Protein AF-A0A496RP56-F1 (afdb_monomer_lite)

Structure (mmCIF, N/CA/C/O backbone):
data_AF-A0A496RP56-F1
#
_entry.id   AF-A0A496RP56-F1
#
loop_
_atom_site.group_PDB
_atom_site.id
_atom_site.type_symbol
_atom_site.label_atom_id
_atom_site.label_alt_id
_atom_site.label_comp_id
_atom_site.label_asym_id
_atom_site.label_entity_id
_atom_site.label_seq_id
_atom_site.pdbx_PDB_ins_code
_atom_site.Cartn_x
_atom_site.Cartn_y
_atom_site.Cartn_z
_atom_site.occupancy
_atom_site.B_iso_or_equiv
_atom_site.auth_seq_id
_atom_site.auth_comp_id
_atom_site.auth_asym_id
_atom_site.auth_atom_id
_atom_site.pdbx_PDB_model_num
ATOM 1 N N . MET A 1 1 ? -44.751 47.393 17.159 1.00 53.16 1 MET A N 1
ATOM 2 C CA . MET A 1 1 ? -44.136 46.845 15.933 1.00 53.16 1 MET A CA 1
ATOM 3 C C . MET A 1 1 ? -42.684 46.521 16.233 1.00 53.16 1 MET A C 1
ATOM 5 O O . MET A 1 1 ? -41.902 47.445 16.385 1.00 53.16 1 MET A O 1
ATOM 9 N N . ASN A 1 2 ? -42.343 45.242 16.376 1.00 41.72 2 ASN A N 1
ATOM 10 C CA . ASN A 1 2 ? -41.096 44.731 15.819 1.00 41.72 2 ASN A CA 1
ATOM 11 C C . ASN A 1 2 ? -41.231 43.222 15.614 1.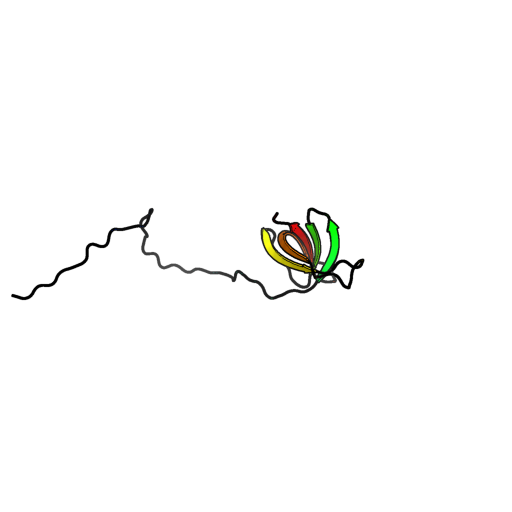00 41.72 2 ASN A C 1
ATOM 13 O O . ASN A 1 2 ? -41.486 42.452 16.535 1.00 41.72 2 ASN A O 1
ATOM 17 N N . SER A 1 3 ? -41.162 42.889 14.340 1.00 63.72 3 SER A N 1
ATOM 18 C CA . SER A 1 3 ? -41.023 41.599 13.693 1.00 63.72 3 SER A CA 1
ATOM 19 C C . SER A 1 3 ? -39.815 40.821 14.202 1.00 63.72 3 SER A C 1
ATOM 21 O O . SER A 1 3 ? -38.729 41.386 14.295 1.00 63.72 3 SER A O 1
ATOM 23 N N . GLN A 1 4 ? -39.979 39.512 14.402 1.00 52.75 4 GLN A N 1
ATOM 24 C CA . GLN A 1 4 ? -38.901 38.555 14.170 1.00 52.75 4 GLN A CA 1
ATOM 25 C C . GLN A 1 4 ? -39.463 37.328 13.451 1.00 52.75 4 GLN A C 1
ATOM 27 O O . GLN A 1 4 ? -40.231 36.529 13.980 1.00 52.75 4 GLN A O 1
ATOM 32 N N . GLU A 1 5 ? -39.115 37.299 12.177 1.00 59.47 5 GLU A N 1
ATOM 33 C CA . GLU A 1 5 ? -39.369 36.288 11.173 1.00 59.47 5 GLU A CA 1
ATOM 34 C C . GLU A 1 5 ? -38.325 35.161 11.283 1.00 59.47 5 GLU A C 1
ATOM 36 O O . GLU A 1 5 ? -37.205 35.385 11.748 1.00 59.47 5 GLU A O 1
ATOM 41 N N . SER A 1 6 ? -38.664 34.007 10.701 1.00 54.44 6 SER A N 1
ATOM 42 C CA . SER A 1 6 ? -37.743 32.972 10.195 1.00 54.44 6 SER A CA 1
ATOM 43 C C . SER A 1 6 ? -37.118 32.022 11.235 1.00 54.44 6 SER A C 1
ATOM 45 O O . SER A 1 6 ? -36.739 32.410 12.329 1.00 54.44 6 SER A O 1
ATOM 47 N N . SER A 1 7 ? -36.969 30.723 10.972 1.00 56.47 7 SER A N 1
ATOM 48 C CA . SER A 1 7 ? -36.834 30.015 9.696 1.00 56.47 7 SER A CA 1
ATOM 49 C C . SER A 1 7 ? -37.294 28.554 9.875 1.00 56.47 7 SER A C 1
ATOM 51 O O . SER A 1 7 ? -36.887 27.894 10.834 1.00 56.47 7 SER A O 1
ATOM 53 N N . SER A 1 8 ? -38.158 28.041 8.989 1.00 67.94 8 SER A N 1
ATOM 54 C CA . SER A 1 8 ? -38.611 26.642 9.013 1.00 67.94 8 SER A CA 1
ATOM 55 C C . SER A 1 8 ? -37.581 25.741 8.331 1.00 67.94 8 SER A C 1
ATOM 57 O O . SER A 1 8 ? -37.605 25.543 7.116 1.00 67.94 8 SER A O 1
ATOM 59 N N . TYR A 1 9 ? -36.652 25.199 9.112 1.00 65.19 9 TYR A N 1
ATOM 60 C CA . TYR A 1 9 ? -35.691 24.221 8.612 1.00 65.19 9 TYR A CA 1
ATOM 61 C C . TYR A 1 9 ? -36.332 22.829 8.550 1.00 65.19 9 TYR A C 1
ATOM 63 O O . TYR A 1 9 ? -36.647 22.238 9.582 1.00 65.19 9 TYR A O 1
ATOM 71 N N . GLU A 1 10 ? -36.507 22.297 7.341 1.00 76.50 10 GLU A N 1
ATOM 72 C CA . GLU A 1 10 ? -36.963 20.919 7.126 1.00 76.50 10 GLU A CA 1
ATOM 73 C C . GLU A 1 10 ? -35.836 19.903 7.400 1.00 76.50 10 GLU A C 1
ATOM 75 O O . GLU A 1 10 ? -34.696 20.063 6.952 1.00 76.50 10 GLU A O 1
ATOM 80 N N . GLU A 1 11 ? -36.154 18.836 8.137 1.00 81.44 11 GLU A N 1
ATOM 81 C CA . GLU A 1 11 ? -35.237 17.734 8.453 1.00 81.44 11 GLU A CA 1
ATOM 82 C C . GLU A 1 11 ? -34.981 16.868 7.210 1.00 81.44 11 GLU A C 1
ATOM 84 O O . GLU A 1 11 ? -35.901 16.299 6.627 1.00 81.44 11 GLU A O 1
ATOM 89 N N . LYS A 1 12 ? -33.709 16.749 6.812 1.00 83.94 12 LYS A N 1
ATOM 90 C CA . LYS A 1 12 ? -33.280 16.031 5.596 1.00 83.94 12 LYS A CA 1
ATOM 91 C C . LYS A 1 12 ? -32.687 14.649 5.871 1.00 83.94 12 LYS A C 1
ATOM 93 O O . LYS A 1 12 ? -32.347 13.924 4.935 1.00 83.94 12 LYS A O 1
ATOM 98 N N . ARG A 1 13 ? -32.480 14.268 7.133 1.00 81.56 13 ARG A N 1
ATOM 99 C CA . ARG A 1 13 ? -31.891 12.968 7.478 1.00 81.56 13 ARG A CA 1
ATOM 100 C C . ARG A 1 13 ? -32.916 11.862 7.274 1.00 81.56 13 ARG A C 1
ATOM 102 O O . ARG A 1 13 ? -33.998 11.897 7.846 1.00 81.56 13 ARG A O 1
ATOM 109 N N . LYS A 1 14 ? -32.509 10.810 6.559 1.00 85.62 14 LYS A N 1
ATOM 110 C CA . LYS A 1 14 ? -33.305 9.580 6.437 1.00 85.62 14 LYS A CA 1
ATOM 111 C C . LYS A 1 14 ? -33.545 8.902 7.795 1.00 85.62 14 LYS A C 1
ATOM 113 O O . LYS A 1 14 ? -34.548 8.218 7.955 1.00 85.62 14 LYS A O 1
ATOM 118 N N . TYR A 1 15 ? -32.639 9.096 8.762 1.00 82.25 15 TYR A N 1
ATOM 119 C CA . TYR A 1 15 ? -32.718 8.474 10.085 1.00 82.25 15 TYR A CA 1
ATOM 120 C C . TYR A 1 15 ? -32.396 9.453 11.228 1.00 82.25 15 TYR A C 1
ATOM 122 O O . TYR A 1 15 ? -31.433 10.224 11.121 1.00 82.25 15 TYR A O 1
ATOM 130 N N . PRO A 1 16 ? -33.151 9.396 12.343 1.00 82.00 16 PRO A N 1
ATOM 131 C CA . PRO A 1 16 ? -32.920 10.235 13.514 1.00 82.00 16 PRO A CA 1
ATOM 132 C C . PRO A 1 16 ? -31.676 9.787 14.297 1.00 82.00 16 PRO A C 1
ATOM 134 O O . PRO A 1 16 ? -31.381 8.596 14.406 1.00 82.00 16 PRO A O 1
ATOM 137 N N . ARG A 1 17 ? -30.944 10.742 14.881 1.00 86.50 17 ARG A N 1
ATOM 138 C CA . ARG A 1 17 ? -29.745 10.478 15.699 1.00 86.50 17 ARG A CA 1
ATOM 139 C C . ARG A 1 17 ? -30.093 10.439 17.186 1.00 86.50 17 ARG A C 1
ATOM 141 O O . ARG A 1 17 ? -30.973 11.168 17.634 1.00 86.50 17 ARG A O 1
ATOM 148 N N . LYS A 1 18 ? -29.357 9.639 17.961 1.00 89.12 18 LYS A N 1
ATOM 149 C CA . LYS A 1 18 ? -29.466 9.582 19.427 1.00 89.12 18 LYS A CA 1
ATOM 150 C C . LYS A 1 18 ? -28.202 10.132 20.080 1.00 89.12 18 LYS A C 1
ATOM 152 O O . LYS A 1 18 ? -27.099 9.877 19.603 1.00 89.12 18 LYS A O 1
ATOM 157 N N . ARG A 1 19 ? -28.363 10.872 21.182 1.00 86.56 19 ARG A N 1
ATOM 158 C CA . ARG A 1 19 ? -27.238 11.343 22.001 1.00 86.56 19 ARG A CA 1
ATOM 159 C C . ARG A 1 19 ? -26.585 10.145 22.697 1.00 86.56 19 ARG A C 1
ATOM 161 O O . ARG A 1 19 ? -27.272 9.403 23.393 1.00 86.56 19 ARG A O 1
ATOM 168 N N . CYS A 1 20 ? -25.277 9.978 22.521 1.00 79.06 20 CYS A N 1
ATOM 169 C CA . CYS A 1 20 ? -24.478 8.914 23.128 1.00 79.06 20 CYS A CA 1
ATOM 170 C C . CYS A 1 20 ? -23.083 9.463 23.455 1.00 79.06 20 CYS A C 1
ATOM 172 O O . CYS A 1 20 ? -22.502 10.170 22.634 1.00 79.06 20 CYS A O 1
ATOM 174 N N . ILE A 1 21 ? -22.576 9.175 24.655 1.00 81.69 21 IL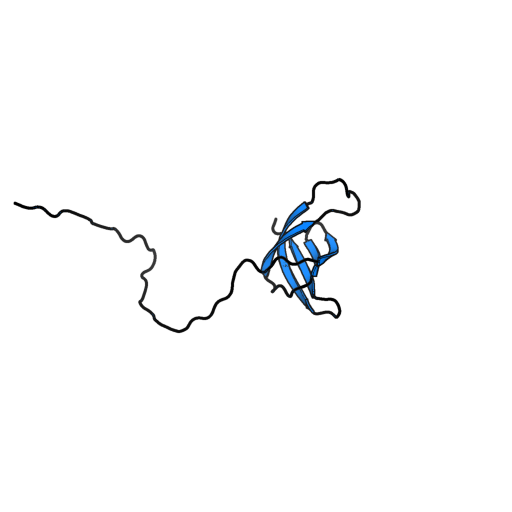E A N 1
ATOM 175 C CA . ILE A 1 21 ? -21.209 9.498 25.074 1.00 81.69 21 ILE A CA 1
ATOM 176 C C . ILE A 1 21 ? -20.620 8.207 25.632 1.00 81.69 21 ILE A C 1
ATOM 178 O O . ILE A 1 21 ? -21.065 7.726 26.671 1.00 81.69 21 ILE A O 1
ATOM 182 N N . THR A 1 22 ? -19.667 7.638 24.904 1.00 60.91 22 THR A N 1
ATOM 183 C CA . THR A 1 22 ? -18.980 6.389 25.241 1.00 60.91 22 THR A CA 1
ATOM 184 C C . THR A 1 22 ? -17.559 6.435 24.666 1.00 60.91 22 THR A C 1
ATOM 186 O O . THR A 1 22 ? -17.367 7.110 23.651 1.00 60.91 22 THR A O 1
ATOM 189 N N . PRO A 1 23 ? -16.562 5.766 25.275 1.00 64.94 23 PRO A N 1
ATOM 190 C CA . PRO A 1 23 ? -15.215 5.681 24.712 1.00 64.94 23 PRO A CA 1
ATOM 191 C C . PRO A 1 23 ? -15.214 5.074 23.305 1.00 64.94 23 PRO A C 1
ATOM 193 O O . PRO A 1 23 ? -16.009 4.179 23.010 1.00 64.94 23 PRO A O 1
ATOM 196 N N . VAL A 1 24 ? -14.316 5.564 22.451 1.00 53.53 24 VAL A N 1
ATOM 197 C CA . VAL A 1 24 ? -14.102 5.063 21.091 1.00 53.53 24 VAL A CA 1
ATOM 198 C C . VAL A 1 24 ? -12.612 5.111 20.760 1.00 53.53 24 VAL A C 1
ATOM 200 O O . VAL A 1 24 ? -11.926 6.063 21.126 1.00 53.53 24 VAL A O 1
ATOM 203 N N . GLU A 1 25 ? -12.125 4.098 20.054 1.00 52.50 25 GLU A N 1
ATOM 204 C CA . GLU A 1 25 ? -10.758 4.011 19.531 1.00 52.50 25 GLU A CA 1
ATOM 205 C C . GLU A 1 25 ? -10.807 3.989 17.993 1.00 52.50 25 GLU A C 1
ATOM 207 O O . GLU A 1 25 ? -11.774 3.483 17.417 1.00 52.50 25 GLU A O 1
ATOM 212 N N . TYR A 1 26 ? -9.807 4.565 17.310 1.00 41.09 26 TYR A N 1
ATOM 213 C CA . TYR A 1 26 ? -9.759 4.636 15.839 1.00 41.09 26 TYR A CA 1
ATOM 214 C C . TYR A 1 26 ? -8.324 4.719 15.277 1.00 41.09 26 TYR A C 1
ATOM 216 O O . TYR A 1 26 ? -7.390 5.050 16.005 1.00 41.09 26 TYR A O 1
ATOM 224 N N . ILE A 1 27 ? -8.168 4.466 13.965 1.00 35.19 27 ILE A N 1
ATOM 225 C CA . ILE A 1 27 ? -6.906 4.577 13.195 1.00 35.19 27 ILE A CA 1
ATOM 226 C C . ILE A 1 27 ? -7.109 5.278 11.826 1.00 35.19 27 ILE A C 1
ATOM 228 O O . ILE A 1 27 ? -8.246 5.502 11.410 1.00 35.19 27 ILE A O 1
ATOM 232 N N . ILE A 1 28 ? -6.017 5.660 11.140 1.00 50.53 28 ILE A N 1
ATOM 233 C CA . ILE A 1 28 ? -5.992 6.562 9.959 1.00 50.53 28 ILE A CA 1
ATOM 234 C C . ILE A 1 28 ? -5.916 5.818 8.608 1.00 50.53 28 ILE A C 1
ATOM 236 O O . ILE A 1 28 ? -5.280 4.780 8.491 1.00 50.53 28 ILE A O 1
ATOM 240 N N . LEU A 1 29 ? -6.537 6.423 7.579 1.00 50.22 29 LEU A N 1
ATOM 241 C CA . LEU A 1 29 ? -6.892 5.845 6.270 1.00 50.22 29 LEU A CA 1
ATOM 242 C C . LEU A 1 29 ? -5.861 5.976 5.122 1.00 50.22 29 LEU A C 1
ATOM 244 O O . LEU A 1 29 ? -6.094 5.427 4.051 1.00 50.22 29 LEU A O 1
ATOM 248 N N . LEU A 1 30 ? -4.742 6.683 5.292 1.00 64.38 30 LEU A N 1
ATOM 249 C CA . LEU A 1 30 ? -3.630 6.677 4.328 1.00 64.38 30 LEU A CA 1
ATOM 250 C C . LEU A 1 30 ? -2.348 6.408 5.106 1.00 64.38 30 LEU A C 1
ATOM 252 O O . LEU A 1 30 ? -1.699 7.324 5.611 1.00 64.38 30 LEU A O 1
ATOM 256 N N . GLU A 1 31 ? -2.058 5.121 5.264 1.00 61.12 31 GLU A N 1
ATOM 257 C CA . GLU A 1 31 ? -0.844 4.617 5.897 1.00 61.12 31 GLU A CA 1
ATOM 258 C C . GLU A 1 31 ? 0.438 5.211 5.278 1.00 61.12 31 GLU A C 1
ATOM 260 O O . GLU A 1 31 ? 0.433 5.680 4.132 1.00 61.12 31 GLU A O 1
ATOM 265 N N . PRO A 1 32 ? 1.555 5.245 6.029 1.00 58.50 32 PRO A N 1
ATOM 266 C CA . PRO A 1 32 ? 2.764 5.928 5.591 1.00 58.50 32 PRO A CA 1
ATOM 267 C C . PRO A 1 32 ? 3.299 5.294 4.309 1.00 58.50 32 PRO A C 1
ATOM 269 O O . PRO A 1 32 ? 3.446 4.074 4.264 1.00 58.50 32 PRO A O 1
ATOM 272 N N . LYS A 1 33 ? 3.665 6.132 3.322 1.00 61.75 33 LYS A N 1
ATOM 273 C CA . LYS A 1 33 ? 4.383 5.726 2.098 1.00 61.75 33 LYS A CA 1
ATOM 274 C C . LYS A 1 33 ? 5.360 4.588 2.424 1.00 61.75 33 LYS A C 1
ATOM 276 O O . LYS A 1 33 ? 6.212 4.740 3.302 1.00 61.75 33 LYS A O 1
ATOM 281 N N . GLY A 1 34 ? 5.161 3.446 1.780 1.00 70.81 34 GLY A N 1
ATOM 282 C CA . GLY A 1 34 ? 6.036 2.281 1.859 1.00 70.81 34 GLY A CA 1
ATOM 283 C C . GLY A 1 34 ? 6.796 2.123 0.553 1.00 70.81 34 GLY A C 1
ATOM 284 O O . GLY A 1 34 ? 6.399 2.672 -0.481 1.00 70.81 34 GLY A O 1
ATOM 285 N N . SER A 1 35 ? 7.894 1.391 0.603 1.00 77.88 35 SER A N 1
ATOM 286 C CA . SER A 1 35 ? 8.625 0.975 -0.586 1.00 77.88 35 SER A CA 1
ATOM 287 C C . SER A 1 35 ? 8.712 -0.542 -0.611 1.00 77.88 35 SER A C 1
ATOM 289 O O . SER A 1 35 ? 8.531 -1.230 0.394 1.00 77.88 35 SER A O 1
ATOM 291 N N . GLY A 1 36 ? 8.933 -1.080 -1.799 1.00 84.81 36 GLY A N 1
ATOM 292 C CA . GLY A 1 36 ? 8.975 -2.512 -1.973 1.00 84.81 36 GLY A CA 1
ATOM 293 C C . GLY A 1 36 ? 9.441 -2.907 -3.353 1.00 84.81 36 GLY A C 1
ATOM 294 O O . GLY A 1 36 ? 9.684 -2.068 -4.220 1.00 84.81 36 GLY A O 1
ATOM 295 N N . LEU A 1 37 ? 9.559 -4.213 -3.535 1.00 88.94 37 LEU A N 1
ATOM 296 C CA . LEU A 1 37 ? 9.964 -4.829 -4.785 1.00 88.94 37 LEU A CA 1
ATOM 297 C C . LEU A 1 37 ? 8.799 -5.624 -5.356 1.00 88.94 37 LEU A C 1
ATOM 299 O O . LEU A 1 37 ? 8.143 -6.379 -4.635 1.00 88.94 37 LEU A O 1
ATOM 303 N N . ILE A 1 38 ? 8.586 -5.510 -6.663 1.00 89.12 38 ILE A N 1
ATOM 304 C CA . ILE A 1 38 ? 7.708 -6.425 -7.389 1.00 89.12 38 ILE A CA 1
ATOM 305 C C . ILE A 1 38 ? 8.447 -7.759 -7.528 1.00 89.12 38 ILE A C 1
ATOM 307 O O . ILE A 1 38 ? 9.599 -7.810 -7.956 1.00 89.12 38 ILE A O 1
ATOM 311 N N . LYS A 1 39 ? 7.796 -8.847 -7.118 1.00 91.25 39 LYS A N 1
ATOM 312 C CA . LYS A 1 39 ? 8.304 -10.222 -7.221 1.00 91.25 39 LYS A CA 1
ATOM 313 C C . LYS A 1 39 ? 7.728 -10.963 -8.422 1.00 91.25 39 LYS A C 1
ATOM 315 O O . LYS A 1 39 ? 8.379 -11.863 -8.939 1.00 91.25 39 LYS A O 1
ATOM 320 N N . ASN A 1 40 ? 6.517 -10.604 -8.839 1.00 89.50 40 ASN A N 1
ATOM 321 C CA . ASN A 1 40 ? 5.870 -11.067 -10.064 1.00 89.50 40 ASN A CA 1
ATOM 322 C C . ASN A 1 40 ? 4.701 -10.133 -10.430 1.00 89.50 40 ASN A C 1
ATOM 324 O O . ASN A 1 40 ? 4.208 -9.387 -9.580 1.00 89.50 40 ASN A O 1
ATOM 328 N N . ILE A 1 41 ? 4.276 -10.177 -11.693 1.00 91.81 41 ILE A N 1
ATOM 329 C CA . ILE A 1 41 ? 3.182 -9.374 -12.251 1.00 91.81 41 ILE A CA 1
ATOM 330 C C . ILE A 1 41 ? 2.337 -10.223 -13.204 1.00 91.81 41 ILE A C 1
ATOM 332 O O . ILE A 1 41 ? 2.850 -11.112 -13.882 1.00 91.81 41 ILE A O 1
ATOM 336 N N . SER A 1 42 ? 1.037 -9.945 -13.238 1.00 90.38 42 SER A N 1
ATOM 337 C CA . SER A 1 42 ? 0.079 -10.449 -14.227 1.00 90.38 42 SER A CA 1
ATOM 338 C C . SER A 1 42 ? -0.929 -9.346 -14.561 1.00 90.38 42 SER A C 1
ATOM 340 O O . SER A 1 42 ? -0.979 -8.334 -13.863 1.00 90.38 42 SER A O 1
ATOM 342 N N . GLU A 1 43 ? -1.793 -9.559 -15.554 1.00 88.38 43 GLU A N 1
ATOM 343 C CA . GLU A 1 43 ? -2.891 -8.626 -15.868 1.00 88.38 43 GLU A CA 1
ATOM 344 C C . GLU A 1 43 ? -3.863 -8.416 -14.692 1.00 88.38 43 GLU A C 1
ATOM 346 O O . GLU A 1 43 ? -4.523 -7.385 -14.615 1.00 88.38 43 GLU A O 1
ATOM 351 N N . GLY A 1 44 ? -3.945 -9.369 -13.753 1.00 89.06 44 GLY A N 1
ATOM 352 C CA . GLY A 1 44 ? -4.856 -9.300 -12.607 1.00 89.06 44 GLY A CA 1
ATOM 353 C C . GLY A 1 44 ? -4.258 -8.709 -11.324 1.00 89.06 44 GLY A C 1
ATOM 354 O O . GLY A 1 44 ? -5.010 -8.399 -10.394 1.00 89.06 44 GLY A O 1
ATOM 355 N N . GLY A 1 45 ? -2.931 -8.566 -11.223 1.00 92.81 45 GLY A N 1
ATOM 356 C CA . GLY A 1 45 ? -2.309 -8.119 -9.975 1.00 92.81 45 GLY A CA 1
ATOM 357 C C . GLY A 1 45 ? -0.791 -8.269 -9.864 1.00 92.81 45 GLY A C 1
ATOM 358 O O . GLY A 1 45 ? -0.108 -8.666 -10.811 1.00 92.81 45 GLY A O 1
ATOM 359 N N . LEU A 1 46 ? -0.278 -7.972 -8.663 1.00 92.88 46 LEU A N 1
ATOM 360 C CA . LEU A 1 46 ? 1.146 -7.968 -8.301 1.00 92.88 46 LEU A CA 1
ATOM 361 C C . LEU A 1 46 ? 1.442 -8.867 -7.097 1.00 92.88 46 LEU A C 1
ATOM 363 O O . LEU A 1 46 ? 0.703 -8.864 -6.109 1.00 92.88 46 LEU A O 1
ATOM 367 N N . GLY A 1 47 ? 2.588 -9.542 -7.130 1.00 94.56 47 GLY A N 1
ATOM 368 C CA . GLY A 1 47 ? 3.273 -10.030 -5.935 1.00 94.56 47 GLY A CA 1
ATOM 369 C C . GLY A 1 47 ? 4.307 -9.005 -5.473 1.00 94.56 47 GLY A C 1
ATOM 370 O O . GLY A 1 47 ? 5.170 -8.609 -6.254 1.00 94.56 47 GLY A O 1
ATOM 371 N N . LEU A 1 48 ? 4.240 -8.581 -4.214 1.00 94.19 48 LEU A N 1
ATOM 372 C CA . LEU A 1 48 ? 5.060 -7.517 -3.633 1.00 94.19 48 LEU A CA 1
ATOM 373 C C . LEU A 1 48 ? 5.887 -8.038 -2.449 1.00 94.19 48 LEU A C 1
ATOM 375 O O . LEU A 1 48 ? 5.431 -8.904 -1.706 1.00 94.19 48 LEU A O 1
ATOM 379 N N . LEU A 1 49 ? 7.077 -7.474 -2.248 1.00 93.69 49 LEU A N 1
ATOM 380 C CA . LEU A 1 49 ? 7.828 -7.513 -0.990 1.00 93.69 49 LEU A CA 1
ATOM 381 C C . LEU A 1 49 ? 7.921 -6.082 -0.458 1.00 93.69 49 LEU A C 1
ATOM 383 O O . LEU A 1 49 ? 8.565 -5.260 -1.102 1.00 93.69 49 LEU A O 1
ATOM 387 N N . ILE A 1 50 ? 7.277 -5.786 0.666 1.00 92.88 50 ILE A N 1
ATOM 388 C CA . ILE A 1 50 ? 7.096 -4.431 1.211 1.00 92.88 50 ILE A CA 1
ATOM 389 C C . ILE A 1 50 ? 7.645 -4.311 2.636 1.00 92.88 50 ILE A C 1
ATOM 391 O O . ILE A 1 50 ? 7.780 -5.302 3.355 1.00 92.88 50 ILE A O 1
ATOM 395 N N . ASP A 1 51 ? 7.957 -3.085 3.047 1.00 91.19 51 ASP A N 1
ATOM 396 C CA . ASP A 1 51 ? 8.567 -2.755 4.341 1.00 91.19 51 ASP A CA 1
ATOM 397 C C . ASP A 1 51 ? 7.593 -2.794 5.531 1.00 91.19 51 ASP A C 1
ATOM 399 O O . ASP A 1 51 ? 8.021 -2.798 6.685 1.00 91.19 51 ASP A O 1
ATOM 403 N N . LYS A 1 52 ? 6.282 -2.829 5.267 1.00 90.00 52 LYS A N 1
ATOM 404 C CA . LYS A 1 52 ? 5.226 -2.761 6.285 1.00 90.00 52 LYS A CA 1
ATOM 405 C C . LYS A 1 52 ? 4.137 -3.788 6.036 1.00 90.00 52 LYS A C 1
ATOM 407 O O . LYS A 1 52 ? 3.810 -4.099 4.893 1.00 90.00 52 LYS A O 1
ATOM 412 N N . TYR A 1 53 ? 3.536 -4.268 7.119 1.00 90.88 53 TYR A N 1
ATOM 413 C CA . TYR A 1 53 ? 2.329 -5.072 7.029 1.00 90.88 53 TYR A CA 1
ATOM 414 C C . TYR A 1 53 ? 1.175 -4.212 6.516 1.00 90.88 53 TYR A C 1
ATOM 416 O O . TYR A 1 53 ? 0.887 -3.170 7.096 1.00 90.88 53 TYR A O 1
ATOM 424 N N . LEU A 1 54 ? 0.489 -4.677 5.472 1.00 90.25 54 LEU A N 1
ATOM 425 C CA . LEU A 1 54 ? -0.750 -4.073 4.993 1.00 90.25 54 LEU A CA 1
ATOM 426 C C . LEU A 1 54 ? -1.894 -5.075 5.176 1.00 90.25 54 LEU A C 1
ATOM 428 O O . LEU A 1 54 ? -1.844 -6.160 4.587 1.00 90.25 54 LEU A O 1
ATOM 432 N N . PRO A 1 55 ? -2.940 -4.747 5.955 1.00 92.50 55 PRO A N 1
ATOM 433 C CA . PRO A 1 55 ? -4.066 -5.651 6.153 1.00 92.50 55 PRO A CA 1
ATOM 434 C C . PRO A 1 55 ? -4.749 -6.031 4.826 1.00 92.50 55 PRO A C 1
ATOM 436 O O . PRO A 1 55 ? -4.893 -5.176 3.944 1.00 92.50 55 PRO A O 1
ATOM 439 N N . PRO A 1 56 ? -5.246 -7.273 4.663 1.00 93.25 56 PRO A N 1
ATOM 440 C CA . PRO A 1 56 ? -6.122 -7.607 3.545 1.00 93.25 56 PRO A CA 1
ATOM 441 C C . PRO A 1 56 ? -7.310 -6.643 3.448 1.00 93.25 56 PRO A C 1
ATOM 443 O O . PRO A 1 56 ? -7.814 -6.156 4.456 1.00 93.25 56 PRO A O 1
ATOM 446 N N . GLN A 1 57 ? -7.772 -6.391 2.226 1.00 92.44 57 GLN A N 1
ATOM 447 C CA . GLN A 1 57 ? -8.764 -5.368 1.866 1.00 92.44 57 GLN A CA 1
ATOM 448 C C . GLN A 1 57 ? -8.289 -3.913 1.929 1.00 92.44 57 GLN A C 1
ATOM 450 O O . GLN A 1 57 ? -9.030 -3.030 1.494 1.00 92.44 57 GLN A O 1
ATOM 455 N N . THR A 1 58 ? -7.058 -3.651 2.370 1.00 90.12 58 THR A N 1
ATOM 456 C CA . THR A 1 58 ? -6.466 -2.315 2.247 1.00 90.12 58 THR A CA 1
ATOM 457 C C . THR A 1 58 ? -6.354 -1.942 0.776 1.00 90.12 58 THR A C 1
ATOM 459 O O . THR A 1 58 ? -5.813 -2.706 -0.029 1.00 90.12 58 THR A O 1
ATOM 462 N N . ILE A 1 59 ? -6.884 -0.772 0.429 1.00 91.94 59 ILE A N 1
ATOM 463 C CA . ILE A 1 59 ? -6.790 -0.208 -0.913 1.00 91.94 59 ILE A CA 1
ATOM 464 C C . ILE A 1 59 ? -5.533 0.652 -0.967 1.00 91.94 59 ILE A C 1
ATOM 466 O O . ILE A 1 59 ? -5.398 1.597 -0.190 1.00 91.94 59 ILE A O 1
ATOM 470 N N . ILE A 1 60 ? -4.628 0.336 -1.890 1.00 89.25 60 ILE A N 1
ATOM 471 C CA . ILE A 1 60 ? -3.393 1.090 -2.095 1.00 89.25 60 ILE A CA 1
ATOM 472 C C . ILE A 1 60 ? -3.244 1.515 -3.551 1.00 89.25 60 ILE A C 1
ATOM 474 O O . ILE A 1 60 ? -3.646 0.806 -4.474 1.00 89.25 60 ILE A O 1
ATOM 478 N N . LYS A 1 61 ? -2.629 2.679 -3.753 1.00 90.75 61 LYS A N 1
ATOM 479 C CA . LYS A 1 61 ? -2.140 3.122 -5.058 1.00 90.75 61 LYS A CA 1
ATOM 480 C C . LYS A 1 61 ? -0.674 2.717 -5.188 1.00 90.75 61 LYS A C 1
ATOM 482 O O . LYS A 1 61 ? 0.114 3.007 -4.289 1.00 90.75 61 LYS A O 1
ATOM 487 N N . VAL A 1 62 ? -0.310 2.081 -6.294 1.00 89.81 62 VAL A N 1
ATOM 488 C CA . VAL A 1 62 ? 1.070 1.686 -6.604 1.00 89.81 62 VAL A CA 1
ATOM 489 C C . VAL A 1 62 ? 1.555 2.389 -7.865 1.00 89.81 62 VAL A C 1
ATOM 491 O O . VAL A 1 62 ? 0.764 2.715 -8.751 1.00 89.81 62 VAL A O 1
ATOM 494 N N . LYS A 1 63 ? 2.865 2.636 -7.919 1.00 91.44 63 LYS A N 1
ATOM 495 C CA . LYS A 1 63 ? 3.563 3.241 -9.052 1.00 91.44 63 LYS A CA 1
ATOM 496 C C . LYS A 1 63 ? 4.831 2.446 -9.331 1.00 91.44 63 LYS A C 1
ATOM 498 O O . LYS A 1 63 ? 5.630 2.276 -8.412 1.00 91.44 63 LYS A O 1
ATOM 503 N N . PHE A 1 64 ? 5.010 1.964 -10.555 1.00 89.00 64 PHE A N 1
ATOM 504 C CA . PHE A 1 64 ? 6.177 1.162 -10.934 1.00 89.00 64 PHE A CA 1
ATOM 505 C C . PHE A 1 64 ? 6.494 1.285 -12.428 1.00 89.00 64 PHE A C 1
ATOM 507 O O . PHE A 1 64 ? 5.645 1.693 -13.213 1.00 89.00 64 PHE A O 1
ATOM 514 N N . THR A 1 65 ? 7.713 0.926 -12.816 1.00 88.56 65 THR A N 1
ATOM 515 C CA . THR A 1 65 ? 8.151 0.793 -14.213 1.00 88.56 65 THR A CA 1
ATOM 516 C C . THR A 1 65 ? 8.427 -0.676 -14.519 1.00 88.56 65 THR A C 1
ATOM 518 O O . THR A 1 65 ? 8.775 -1.447 -13.618 1.00 88.56 65 THR A O 1
ATOM 521 N N . LEU A 1 66 ? 8.236 -1.087 -15.773 1.00 82.75 66 LEU A N 1
ATOM 522 C CA . LEU A 1 66 ? 8.594 -2.433 -16.215 1.00 82.75 66 LEU A CA 1
ATOM 523 C C . LEU A 1 66 ? 10.078 -2.466 -16.617 1.00 82.75 66 LEU A C 1
ATOM 525 O O . LEU A 1 66 ? 10.549 -1.505 -17.221 1.00 82.75 66 LEU A O 1
ATOM 529 N N . PRO A 1 67 ? 10.822 -3.548 -16.318 1.00 78.12 67 PRO A N 1
ATOM 530 C CA . PRO A 1 67 ? 12.257 -3.618 -16.622 1.00 78.12 67 PRO A CA 1
ATOM 531 C C . PRO A 1 67 ? 12.583 -3.526 -18.117 1.00 78.12 67 PRO A C 1
ATOM 533 O O . PRO A 1 67 ? 13.669 -3.112 -18.495 1.00 78.12 67 PRO A O 1
ATOM 536 N N . GLU A 1 68 ? 11.653 -3.956 -18.965 1.00 77.94 68 GLU A N 1
ATOM 537 C CA . GLU A 1 68 ? 11.814 -3.995 -20.420 1.00 77.94 68 GLU A CA 1
ATOM 538 C C . GLU A 1 68 ? 11.690 -2.622 -21.093 1.00 77.94 68 GLU A C 1
ATOM 540 O O . GLU A 1 68 ? 12.061 -2.486 -22.257 1.00 77.94 68 GLU A O 1
ATOM 545 N N . ASP A 1 69 ? 11.238 -1.603 -20.355 1.00 71.94 69 ASP A N 1
ATOM 546 C CA . ASP A 1 69 ? 11.147 -0.232 -20.846 1.00 71.94 69 ASP A CA 1
ATOM 547 C C . ASP A 1 69 ? 11.418 0.775 -19.715 1.00 71.94 69 ASP A C 1
ATOM 549 O O . ASP A 1 69 ? 10.519 1.407 -19.160 1.00 71.94 69 ASP A O 1
ATOM 553 N N . GLU A 1 70 ? 12.694 0.921 -19.344 1.00 67.75 70 GLU A N 1
ATOM 554 C CA . GLU A 1 70 ? 13.124 1.897 -18.328 1.00 67.75 70 GLU A CA 1
ATOM 555 C C . GLU A 1 70 ? 12.865 3.358 -18.743 1.00 67.75 70 GLU A C 1
ATOM 557 O O . GLU A 1 70 ? 12.896 4.251 -17.895 1.00 67.75 70 GLU A O 1
ATOM 562 N N . GLN A 1 71 ? 12.621 3.612 -20.035 1.00 76.38 71 GLN A N 1
ATOM 563 C CA . GLN A 1 71 ? 12.324 4.941 -20.576 1.00 76.38 71 GLN A CA 1
ATOM 564 C C . GLN A 1 71 ? 10.816 5.231 -20.623 1.00 76.38 71 GLN A C 1
ATOM 566 O O . GLN A 1 71 ? 10.434 6.387 -20.825 1.00 76.38 71 GLN A O 1
ATOM 571 N N . ALA A 1 72 ? 9.964 4.222 -20.410 1.00 78.81 72 ALA A N 1
ATOM 572 C CA . ALA A 1 72 ? 8.520 4.390 -20.368 1.00 78.81 72 ALA A CA 1
ATOM 573 C C . ALA A 1 72 ? 8.050 5.183 -19.146 1.00 78.81 72 ALA A C 1
ATOM 575 O O . ALA A 1 72 ? 8.655 5.189 -18.068 1.00 78.81 72 ALA A O 1
ATOM 576 N N . GLU A 1 73 ? 6.892 5.822 -19.308 1.00 87.19 73 GLU A N 1
ATOM 577 C CA . GLU A 1 73 ? 6.199 6.443 -18.190 1.00 87.19 73 GLU A CA 1
ATOM 578 C C . GLU A 1 73 ? 5.810 5.387 -17.138 1.00 87.19 73 GLU A C 1
ATOM 580 O O . GLU A 1 73 ? 5.336 4.302 -17.489 1.00 87.19 73 GLU A O 1
ATOM 585 N N . PRO A 1 74 ? 5.973 5.679 -15.832 1.00 88.12 74 PRO A N 1
ATOM 586 C CA . PRO A 1 74 ? 5.602 4.730 -14.797 1.00 88.12 74 PRO A CA 1
ATOM 587 C C . PRO A 1 74 ? 4.101 4.436 -14.801 1.00 88.12 74 PRO A C 1
ATOM 589 O O . PRO A 1 74 ? 3.268 5.344 -14.832 1.00 88.12 74 PRO A O 1
ATOM 592 N N . ILE A 1 75 ? 3.765 3.164 -14.643 1.00 88.12 75 ILE A N 1
ATOM 593 C CA . ILE A 1 75 ? 2.396 2.688 -14.498 1.00 88.12 75 ILE A CA 1
ATOM 594 C C . ILE A 1 75 ? 1.902 3.071 -13.104 1.00 88.12 75 ILE A C 1
ATOM 596 O O . ILE A 1 75 ? 2.485 2.670 -12.094 1.00 88.12 75 ILE A O 1
ATOM 600 N N . GLU A 1 76 ? 0.807 3.830 -13.043 1.00 91.25 76 GLU A N 1
ATOM 601 C CA . GLU A 1 76 ? 0.081 4.131 -11.809 1.00 91.25 76 GLU A CA 1
ATOM 602 C C . GLU A 1 76 ? -1.256 3.389 -11.793 1.00 91.25 76 GLU A C 1
ATOM 604 O O . GLU A 1 76 ? -2.075 3.545 -12.695 1.00 91.25 76 GLU A O 1
ATOM 609 N N . THR A 1 77 ? -1.504 2.604 -10.747 1.00 90.06 77 THR A N 1
ATOM 610 C CA . THR A 1 77 ? -2.754 1.844 -10.609 1.00 90.06 77 THR A CA 1
ATOM 611 C C . THR A 1 77 ? -3.179 1.712 -9.150 1.00 90.06 77 THR A C 1
ATOM 613 O O . THR A 1 77 ? -2.396 1.968 -8.230 1.00 90.06 77 THR A O 1
ATOM 616 N N . VAL A 1 78 ? -4.441 1.350 -8.927 1.00 92.00 78 VAL A N 1
ATOM 617 C CA . VAL A 1 78 ? -5.025 1.116 -7.604 1.00 92.00 78 VAL A CA 1
ATOM 618 C C . VAL A 1 78 ? -5.348 -0.366 -7.465 1.00 92.00 78 VAL A C 1
ATOM 620 O O . VAL A 1 78 ? -5.873 -0.998 -8.380 1.00 92.00 78 VAL A O 1
ATOM 623 N N . GLY A 1 79 ? -5.044 -0.929 -6.302 1.00 92.12 79 GLY A N 1
ATOM 624 C CA . GLY A 1 79 ? -5.323 -2.322 -6.005 1.00 92.12 79 GLY A CA 1
ATOM 625 C C . GLY A 1 79 ? -5.728 -2.543 -4.558 1.00 92.12 79 GLY A C 1
ATOM 626 O O . GLY A 1 79 ? -5.591 -1.667 -3.704 1.00 92.12 79 GLY A O 1
ATOM 627 N N . LYS A 1 80 ? -6.216 -3.747 -4.289 1.00 95.12 80 LYS A N 1
ATOM 628 C CA . LYS A 1 80 ? -6.610 -4.224 -2.968 1.00 95.12 80 LYS A CA 1
ATOM 629 C C . LYS A 1 80 ? -5.680 -5.347 -2.528 1.00 95.12 80 LYS A C 1
ATOM 631 O O . LYS A 1 80 ? -5.459 -6.296 -3.283 1.00 95.12 80 LYS A O 1
ATOM 636 N N . ILE A 1 81 ? -5.159 -5.268 -1.306 1.00 95.25 81 ILE A N 1
ATOM 637 C CA . ILE A 1 81 ? -4.352 -6.349 -0.728 1.00 95.25 81 ILE A CA 1
ATOM 638 C C . ILE A 1 81 ? -5.234 -7.589 -0.530 1.00 95.25 81 ILE A C 1
ATOM 640 O O . ILE A 1 81 ? -6.277 -7.512 0.122 1.00 95.25 81 ILE A O 1
ATOM 644 N N . VAL A 1 82 ? -4.833 -8.730 -1.095 1.00 96.88 82 VAL A N 1
ATOM 645 C CA . VAL A 1 82 ? -5.547 -10.016 -0.962 1.00 96.88 82 VAL A CA 1
ATOM 646 C C . VAL A 1 82 ? -4.959 -10.904 0.135 1.00 96.88 82 VAL A C 1
ATOM 648 O O . VAL A 1 82 ? -5.695 -11.637 0.788 1.00 96.88 82 VAL A O 1
ATOM 651 N N . TRP A 1 83 ? -3.650 -10.811 0.374 1.00 97.06 83 TRP A N 1
ATOM 652 C CA . TRP A 1 83 ? -2.937 -11.468 1.472 1.00 97.06 83 TRP A CA 1
ATOM 653 C C . TRP A 1 83 ? -1.650 -10.694 1.784 1.00 97.06 83 TRP A C 1
ATOM 655 O O . TRP A 1 83 ? -1.083 -10.065 0.892 1.00 97.06 83 TRP A O 1
ATOM 665 N N . CYS A 1 84 ? -1.181 -10.745 3.033 1.00 95.19 84 CYS A N 1
ATOM 666 C CA . CYS A 1 84 ? 0.095 -10.176 3.471 1.00 95.19 84 CYS A CA 1
ATOM 667 C C . CYS A 1 84 ? 0.671 -11.044 4.602 1.00 95.19 84 CYS A C 1
ATOM 669 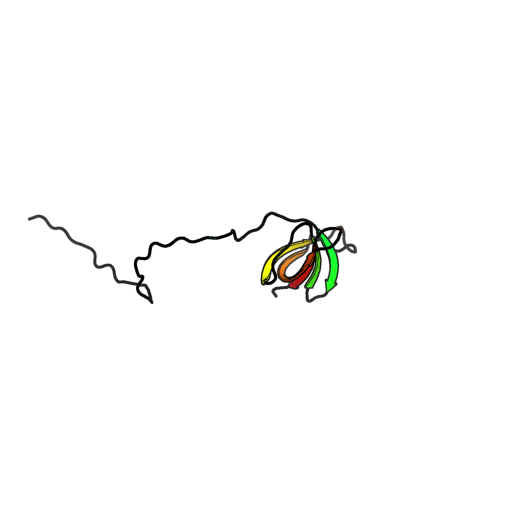O O . CYS A 1 84 ? -0.068 -11.419 5.512 1.00 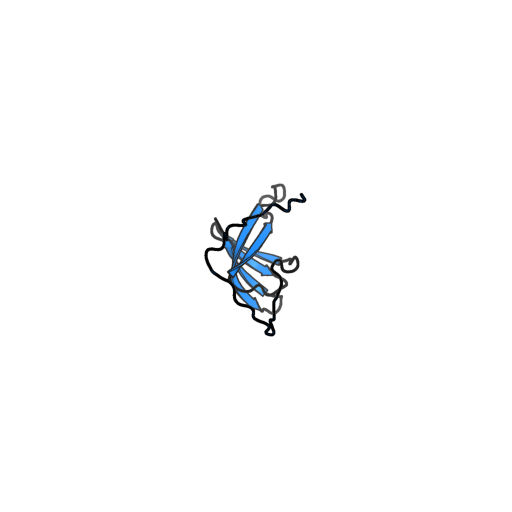95.19 84 CYS A O 1
ATOM 671 N N . ARG A 1 85 ? 1.956 -11.414 4.534 1.00 95.75 85 ARG A N 1
ATOM 672 C CA . ARG A 1 85 ? 2.632 -12.251 5.542 1.00 95.75 85 ARG A CA 1
ATOM 673 C C . ARG A 1 85 ? 4.053 -11.773 5.806 1.00 95.75 85 ARG A C 1
ATOM 675 O O . ARG A 1 85 ? 4.745 -11.363 4.877 1.00 95.75 85 ARG A O 1
ATOM 682 N N . GLU A 1 86 ? 4.480 -11.871 7.056 1.00 96.88 86 GLU A N 1
ATOM 683 C CA . GLU A 1 86 ? 5.844 -11.555 7.481 1.00 96.88 86 GLU A CA 1
ATOM 684 C C . GLU A 1 86 ? 6.856 -12.585 6.952 1.00 96.88 86 GLU A C 1
ATOM 686 O O . GLU A 1 86 ? 6.538 -13.760 6.739 1.00 96.88 86 GLU A O 1
ATOM 691 N N . THR A 1 87 ? 8.077 -12.123 6.707 1.00 94.81 87 THR A N 1
ATOM 692 C CA . THR A 1 87 ? 9.252 -12.895 6.290 1.00 94.81 87 THR A CA 1
ATOM 693 C C . THR A 1 87 ? 10.498 -12.291 6.939 1.00 94.81 87 THR A C 1
ATOM 695 O O . THR A 1 87 ? 10.443 -11.189 7.477 1.00 94.81 87 THR A O 1
ATOM 698 N N . GLU A 1 88 ? 11.652 -12.947 6.809 1.00 93.62 88 GLU A N 1
ATOM 699 C CA . GLU A 1 88 ? 12.934 -12.415 7.303 1.00 93.62 88 GLU A CA 1
ATOM 700 C C . GLU A 1 88 ? 13.306 -11.038 6.715 1.00 93.62 88 GLU A C 1
ATOM 702 O O . GLU A 1 88 ? 14.066 -10.297 7.328 1.00 93.62 88 GLU A O 1
ATOM 707 N N . ASN A 1 89 ? 12.764 -10.674 5.544 1.00 90.50 89 ASN A N 1
ATOM 708 C CA . ASN A 1 89 ? 13.142 -9.473 4.788 1.00 90.50 89 ASN A CA 1
ATOM 709 C C . ASN A 1 89 ? 11.984 -8.471 4.606 1.00 90.50 89 ASN A C 1
ATOM 711 O O . ASN A 1 89 ? 11.954 -7.738 3.617 1.00 90.50 89 ASN A O 1
ATOM 715 N N . GLY A 1 90 ? 11.004 -8.465 5.515 1.00 92.25 90 GLY A N 1
ATOM 716 C CA . GLY A 1 90 ? 9.794 -7.637 5.424 1.00 92.25 90 GLY A CA 1
ATOM 717 C C . GLY A 1 90 ? 8.553 -8.475 5.132 1.00 92.25 90 GLY A C 1
ATOM 718 O O . GLY A 1 90 ? 8.461 -9.620 5.569 1.00 92.25 90 GLY A O 1
ATOM 719 N N . TYR A 1 91 ? 7.594 -7.942 4.378 1.00 96.12 91 TYR A N 1
ATOM 720 C CA . TYR A 1 91 ? 6.296 -8.584 4.170 1.00 96.12 91 TYR A CA 1
ATOM 721 C C . TYR A 1 91 ? 6.070 -8.946 2.709 1.00 96.12 91 TYR A C 1
ATOM 723 O O . TYR A 1 91 ? 6.126 -8.088 1.831 1.00 96.12 91 TYR A O 1
ATOM 731 N N . LEU A 1 92 ? 5.759 -10.212 2.437 1.0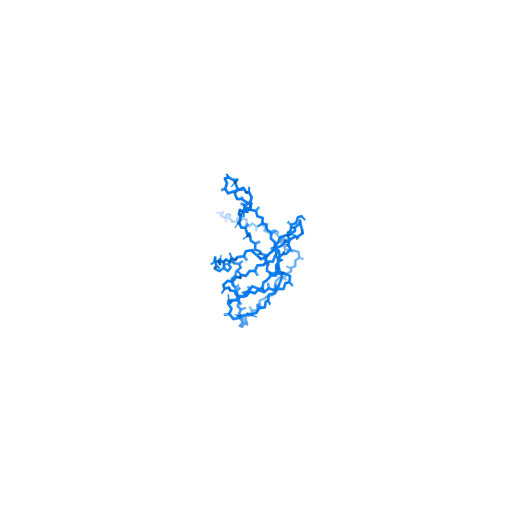0 97.00 92 LEU A N 1
ATOM 732 C CA . LEU A 1 92 ? 5.244 -10.602 1.129 1.00 97.00 92 LEU A CA 1
ATOM 733 C C . LEU A 1 92 ? 3.747 -10.310 1.077 1.00 97.00 92 LEU A C 1
ATOM 735 O O . LEU A 1 92 ? 3.017 -10.694 1.993 1.00 97.00 92 LEU A O 1
ATOM 739 N N . ALA A 1 93 ? 3.286 -9.683 0.001 1.00 96.31 93 ALA A N 1
ATOM 740 C CA . ALA A 1 93 ? 1.882 -9.359 -0.202 1.00 96.31 93 ALA A CA 1
ATOM 741 C C . ALA A 1 93 ? 1.421 -9.653 -1.630 1.00 96.31 93 ALA A C 1
ATOM 743 O O . ALA A 1 93 ? 2.180 -9.509 -2.587 1.00 96.31 93 ALA A O 1
ATOM 744 N N . GLY A 1 94 ? 0.154 -10.030 -1.768 1.00 96.75 94 GLY A N 1
ATOM 745 C CA . GLY A 1 94 ? -0.541 -10.069 -3.049 1.00 96.75 94 GLY A CA 1
ATOM 746 C C . GLY A 1 94 ? -1.448 -8.853 -3.189 1.00 96.75 94 GLY A C 1
ATOM 747 O O . GLY A 1 94 ? -2.243 -8.575 -2.288 1.00 96.75 94 GLY A O 1
ATOM 748 N N . LEU A 1 95 ? -1.362 -8.158 -4.318 1.00 94.31 95 LEU A N 1
ATOM 749 C CA . LEU A 1 95 ? -2.229 -7.044 -4.693 1.00 94.31 95 LEU A CA 1
ATOM 750 C C .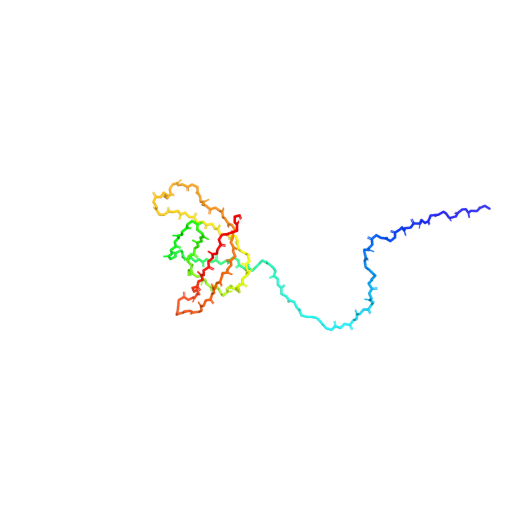 LEU A 1 95 ? -3.085 -7.450 -5.895 1.00 94.31 95 LEU A C 1
ATOM 752 O O . LEU A 1 95 ? -2.541 -7.824 -6.927 1.00 94.31 95 LEU A O 1
ATOM 756 N N . GLN A 1 96 ? -4.405 -7.332 -5.785 1.00 96.31 96 GLN A N 1
ATOM 757 C CA . GLN A 1 96 ? -5.329 -7.464 -6.915 1.00 96.31 96 GLN A CA 1
ATOM 758 C C . GLN A 1 96 ? -5.672 -6.074 -7.457 1.00 96.31 96 GLN A C 1
ATOM 760 O O . GLN A 1 96 ? -6.018 -5.196 -6.663 1.00 96.31 96 GLN A O 1
ATOM 765 N N . PHE A 1 97 ? -5.608 -5.859 -8.771 1.00 93.00 97 PHE A N 1
ATOM 766 C CA . PHE A 1 97 ? -5.996 -4.570 -9.353 1.00 93.00 97 PHE A CA 1
ATOM 767 C C . PHE A 1 97 ? -7.504 -4.318 -9.222 1.00 93.00 97 PHE A C 1
ATOM 769 O O . PHE A 1 97 ? -8.315 -5.238 -9.333 1.00 93.00 97 PHE A O 1
ATOM 776 N N . LEU A 1 98 ? -7.873 -3.064 -8.957 1.00 87.94 98 LEU A N 1
ATOM 777 C CA . LEU A 1 98 ? -9.260 -2.605 -8.977 1.00 87.94 98 LEU A CA 1
ATOM 778 C C . LEU A 1 98 ? -9.521 -1.971 -10.349 1.00 87.94 98 LEU A C 1
ATOM 780 O O . LEU A 1 98 ? -9.281 -0.780 -10.533 1.00 87.94 98 LEU A O 1
ATOM 784 N N . THR A 1 99 ? -9.933 -2.797 -11.310 1.00 74.56 99 THR A N 1
ATOM 785 C CA . THR A 1 99 ? -10.355 -2.398 -12.665 1.00 74.56 99 THR A CA 1
ATOM 786 C C . THR A 1 99 ? -11.858 -2.205 -12.746 1.00 74.56 99 THR A C 1
ATOM 788 O O . THR A 1 99 ? -12.568 -3.051 -12.152 1.00 74.56 99 THR A O 1
#

Secondary structure (DSSP, 8-state):
-------------SS-------------SS-----EEEEEEETTEEEEEESS---TT-EEEEEE--TT-TTSPPEEEEEEEEEEEEETTEEEEEEEE--

Radius of gyration: 23.67 Å; chains: 1; bounding box: 57×60×46 Å

Foldseek 3Di:
DDDDDDDDDDDDDPDDDDDDDDDDDDDDQDDPDKDWDFPDDDPFWTKIFIADDDDFQRKDWDWADDPVCPPDHIDIFIWTWHDWDQDPRHIITITTTDD

Sequence (99 aa):
MNSQESSSYEEKRKYPRKRCITPVEYIILLEPKGSGLIKNISEGGLGLLIDKYLPPQTIIKVKFTLPEDEQAEPIETVGKIVWCRETENGYLAGLQFLT

pLDDT: mean 81.6, std 15.21, range [35.19, 97.06]